Protein AF-A0A7Y4ZN76-F1 (afdb_monomer_lite)

Secondary structure (DSSP, 8-state):
-PPPGGG-PPPPTTPPP-HHHHTTSHHHHHHHT-B--TTT-TT-BHHHHHHHHHHHHHHS--

Sequence (62 aa):
MSPPVSALAAPAPGAPVPWDALQVFPWVRALEACPQDAIHHAEGNVWIHTRMVLETLVAMPA

Foldseek 3Di:
DDPPPVPDDQAAQPGDDPLVVVVVDPVLVVQVVAFDDCVVCVLTTRNSVVCVVSVVVSNDDD

Structure (mmCIF, N/CA/C/O backbone):
data_AF-A0A7Y4ZN76-F1
#
_entry.id   AF-A0A7Y4ZN76-F1
#
loop_
_atom_site.group_PDB
_atom_site.id
_atom_site.type_symbol
_atom_site.label_atom_id
_atom_site.label_alt_id
_atom_site.label_comp_id
_atom_site.label_asym_id
_atom_site.label_entity_id
_atom_site.label_seq_id
_atom_site.pdbx_PDB_ins_code
_atom_site.Cartn_x
_atom_site.Cartn_y
_atom_site.Cartn_z
_atom_site.occupancy
_atom_site.B_iso_or_equiv
_atom_site.auth_seq_id
_atom_site.auth_comp_id
_atom_site.auth_asym_id
_atom_site.auth_atom_id
_atom_site.pdbx_PDB_model_num
ATOM 1 N N . MET A 1 1 ? -13.288 -7.123 -12.469 1.00 49.31 1 MET A N 1
ATOM 2 C CA . MET A 1 1 ? -14.286 -6.298 -11.755 1.00 49.31 1 MET A CA 1
ATOM 3 C C . MET A 1 1 ? -13.594 -5.757 -10.518 1.00 49.31 1 MET A C 1
ATOM 5 O O . MET A 1 1 ? -13.155 -6.563 -9.710 1.00 49.31 1 MET A O 1
ATOM 9 N N . SER A 1 2 ? -13.382 -4.444 -10.418 1.00 50.28 2 SER A N 1
ATOM 10 C CA . SER A 1 2 ? -12.812 -3.852 -9.201 1.00 50.28 2 SER A CA 1
ATOM 11 C C . SER A 1 2 ? -13.873 -3.884 -8.099 1.00 50.28 2 SER A C 1
ATOM 13 O O . SER A 1 2 ? -15.019 -3.528 -8.389 1.00 50.28 2 SER A O 1
ATOM 15 N N . PRO A 1 3 ? -13.551 -4.326 -6.872 1.00 50.22 3 PRO A N 1
ATOM 16 C CA . PRO A 1 3 ? -14.508 -4.268 -5.777 1.00 50.22 3 PRO A CA 1
ATOM 17 C C . PRO A 1 3 ? -14.874 -2.800 -5.495 1.00 50.22 3 PRO A C 1
ATOM 19 O O . PRO A 1 3 ? -14.051 -1.910 -5.738 1.00 50.22 3 PRO A O 1
ATOM 22 N N . PRO A 1 4 ? -16.097 -2.515 -5.013 1.00 54.38 4 PRO A N 1
ATOM 23 C CA . PRO A 1 4 ? -16.462 -1.163 -4.622 1.00 54.38 4 PRO A CA 1
ATOM 24 C C . PRO A 1 4 ? -15.500 -0.682 -3.528 1.00 54.38 4 PRO A C 1
ATOM 26 O O . PRO A 1 4 ? -15.287 -1.367 -2.531 1.00 54.38 4 PRO A O 1
ATOM 29 N N . VAL A 1 5 ? -14.943 0.519 -3.710 1.00 54.19 5 VAL A N 1
ATOM 30 C CA . VAL A 1 5 ? -13.972 1.184 -2.809 1.00 54.19 5 VAL A CA 1
ATOM 31 C C . VAL A 1 5 ? -14.518 1.374 -1.377 1.00 54.19 5 VAL A C 1
ATOM 33 O O . VAL A 1 5 ? -13.776 1.677 -0.452 1.00 54.19 5 VAL A O 1
ATOM 36 N N . SER A 1 6 ? -15.809 1.110 -1.157 1.00 52.25 6 SER A N 1
ATOM 37 C CA . SER A 1 6 ? -16.521 1.276 0.112 1.00 52.25 6 SER A CA 1
ATOM 38 C C . SER A 1 6 ? -16.181 0.255 1.218 1.00 52.25 6 SER A C 1
ATOM 40 O O . SER A 1 6 ? -16.809 0.311 2.271 1.00 52.25 6 SER A O 1
ATOM 42 N N . ALA A 1 7 ? -15.239 -0.675 1.015 1.00 53.41 7 ALA A N 1
ATOM 43 C CA . ALA A 1 7 ? -14.943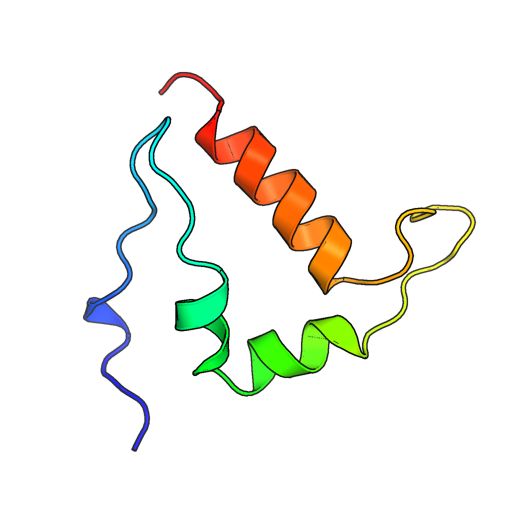 -1.752 1.974 1.00 53.41 7 ALA A CA 1
ATOM 44 C C . ALA A 1 7 ? -13.623 -1.608 2.761 1.00 53.41 7 ALA A C 1
ATOM 46 O O . ALA A 1 7 ? -13.311 -2.482 3.565 1.00 53.41 7 ALA A O 1
ATOM 47 N N . LEU A 1 8 ? -12.845 -0.539 2.571 1.00 63.03 8 LEU A N 1
ATOM 48 C CA . LEU A 1 8 ? -11.593 -0.338 3.312 1.00 63.03 8 LEU A CA 1
ATOM 49 C C . LEU A 1 8 ? -11.696 0.914 4.176 1.00 63.03 8 LEU A C 1
ATOM 51 O O . LEU A 1 8 ? -11.197 1.979 3.824 1.00 63.03 8 LEU A O 1
ATOM 55 N N . ALA A 1 9 ? -12.377 0.779 5.314 1.00 70.00 9 ALA A N 1
ATOM 56 C CA . ALA A 1 9 ? -12.181 1.727 6.400 1.00 70.00 9 ALA A CA 1
ATOM 57 C C . ALA A 1 9 ? -10.703 1.692 6.816 1.00 70.00 9 ALA A C 1
ATOM 59 O O . ALA A 1 9 ? -10.089 0.620 6.838 1.00 70.00 9 ALA A O 1
ATOM 60 N N . ALA A 1 10 ? -10.136 2.856 7.139 1.00 74.25 10 ALA A N 1
ATOM 61 C CA . ALA A 1 10 ? -8.821 2.899 7.760 1.00 74.25 10 ALA A CA 1
ATOM 62 C C . ALA A 1 10 ? -8.844 2.045 9.043 1.00 74.25 10 ALA A C 1
ATOM 64 O O . ALA A 1 10 ? -9.854 2.060 9.758 1.00 74.25 10 ALA A O 1
ATOM 65 N N . PRO A 1 11 ? -7.774 1.283 9.333 1.00 83.25 11 PRO A N 1
ATOM 66 C CA . PRO A 1 11 ? -7.686 0.550 10.587 1.00 83.25 11 PRO A CA 1
ATOM 67 C C . PRO A 1 11 ? -7.813 1.526 11.761 1.00 83.25 11 PRO A C 1
ATOM 69 O O . PRO A 1 11 ? -7.314 2.651 11.706 1.00 83.25 11 PRO A O 1
ATOM 72 N N . ALA A 1 12 ? -8.494 1.096 12.824 1.00 86.00 12 ALA A N 1
ATOM 73 C CA . ALA A 1 12 ? -8.500 1.850 14.071 1.00 86.00 12 ALA A CA 1
ATOM 74 C C . ALA A 1 12 ? -7.062 1.973 14.616 1.00 86.00 12 ALA A C 1
ATOM 76 O O . ALA A 1 12 ? -6.241 1.088 14.354 1.00 86.00 12 ALA A O 1
ATOM 77 N N . PRO A 1 13 ? -6.750 3.013 15.406 1.00 89.06 13 PRO A N 1
ATOM 78 C CA . PRO A 1 13 ? -5.483 3.085 16.127 1.00 89.06 13 PRO A CA 1
ATOM 79 C C . PRO A 1 13 ? -5.211 1.788 16.903 1.00 89.06 13 PRO A C 1
ATOM 81 O O . PRO A 1 13 ? -6.086 1.263 17.595 1.00 89.06 13 PRO A O 1
ATOM 84 N N . GLY A 1 14 ? -4.014 1.235 16.733 1.00 87.25 14 GLY A N 1
ATOM 85 C CA . GLY A 1 14 ? -3.570 -0.041 17.293 1.00 87.25 14 GLY A CA 1
ATOM 86 C C . GLY A 1 14 ? -4.065 -1.301 16.569 1.00 87.25 14 GLY A C 1
ATOM 87 O O . GLY A 1 14 ? -3.653 -2.400 16.942 1.00 87.25 14 GLY A O 1
ATOM 88 N N . ALA A 1 15 ? -4.924 -1.195 15.550 1.00 89.06 15 ALA A N 1
ATOM 89 C CA . ALA A 1 15 ? -5.411 -2.359 14.808 1.00 89.06 15 ALA A CA 1
ATOM 90 C C . ALA A 1 15 ? -4.388 -2.845 13.761 1.00 89.06 15 ALA A C 1
ATOM 92 O O . ALA A 1 15 ? -3.772 -2.030 13.081 1.00 89.06 15 ALA A O 1
ATOM 93 N N . PRO A 1 16 ? -4.222 -4.164 13.555 1.00 88.62 16 PRO A N 1
ATOM 94 C CA . PRO A 1 16 ? -3.282 -4.679 12.563 1.00 88.62 16 PRO A CA 1
ATOM 95 C C . PRO A 1 16 ? -3.686 -4.283 11.135 1.00 88.62 16 PRO A C 1
ATOM 97 O O . PRO A 1 16 ? -4.861 -4.333 10.767 1.00 88.62 16 PRO A O 1
ATOM 100 N N . VAL A 1 17 ? -2.697 -3.946 10.303 1.00 89.69 17 VAL A N 1
ATOM 101 C CA . VAL A 1 17 ? -2.911 -3.649 8.880 1.00 89.69 17 VAL A CA 1
ATOM 102 C C . VAL A 1 17 ? -2.959 -4.962 8.081 1.00 89.69 17 VAL A C 1
ATOM 104 O O . VAL A 1 17 ? -2.037 -5.773 8.197 1.00 89.69 17 VAL A O 1
ATOM 107 N N . PRO A 1 18 ? -3.991 -5.210 7.248 1.0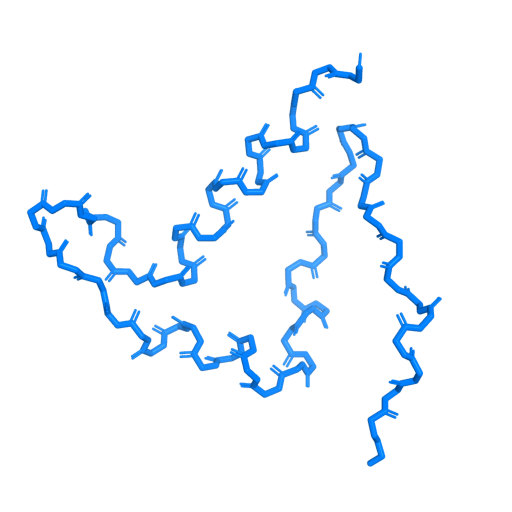0 90.69 18 PRO A N 1
ATOM 108 C CA . PRO A 1 18 ? -4.135 -6.469 6.517 1.00 90.69 18 PRO A CA 1
ATOM 109 C C . PRO A 1 18 ? -3.282 -6.481 5.234 1.00 90.69 18 PRO A C 1
ATOM 111 O O . PRO A 1 18 ? -3.811 -6.462 4.121 1.00 90.69 18 PRO A O 1
ATOM 114 N N . TRP A 1 19 ? -1.955 -6.502 5.386 1.00 92.56 19 TRP A N 1
ATOM 115 C CA . TRP A 1 19 ? -0.989 -6.353 4.287 1.00 92.56 19 TRP A CA 1
ATOM 116 C C . TRP A 1 19 ? -1.226 -7.303 3.109 1.00 92.56 19 TRP A C 1
ATOM 118 O O . TRP A 1 19 ? -1.253 -6.858 1.962 1.00 92.56 19 TRP A O 1
ATOM 128 N N . ASP A 1 20 ? -1.485 -8.582 3.381 1.00 92.62 20 ASP A N 1
ATOM 129 C CA . ASP A 1 20 ? -1.717 -9.580 2.332 1.00 92.62 20 ASP A CA 1
ATOM 130 C C . ASP A 1 20 ? -3.036 -9.344 1.584 1.00 92.62 20 ASP A C 1
ATOM 132 O O . ASP A 1 20 ? -3.123 -9.565 0.377 1.00 92.62 20 ASP A O 1
ATOM 136 N N . ALA A 1 21 ? -4.067 -8.834 2.264 1.00 90.38 21 ALA A N 1
ATOM 137 C CA . ALA A 1 21 ? -5.352 -8.542 1.630 1.00 90.38 21 ALA A CA 1
ATOM 138 C C . ALA A 1 21 ? -5.250 -7.363 0.648 1.00 90.38 21 ALA A C 1
ATOM 140 O O . ALA A 1 21 ? -5.938 -7.342 -0.374 1.00 90.38 21 ALA A O 1
ATOM 141 N N . LEU A 1 22 ? -4.363 -6.399 0.921 1.00 90.31 22 LEU A N 1
ATOM 142 C CA . LEU A 1 22 ? -4.111 -5.260 0.033 1.00 90.31 22 LEU A CA 1
ATOM 143 C C . LEU A 1 22 ? -3.469 -5.684 -1.294 1.00 90.31 22 LEU A C 1
ATOM 145 O O . LEU A 1 22 ? -3.632 -4.996 -2.302 1.00 90.31 22 LEU A O 1
ATOM 149 N N . GLN A 1 23 ? -2.831 -6.855 -1.343 1.00 93.62 23 GLN A N 1
ATOM 150 C CA . GLN A 1 23 ? -2.237 -7.389 -2.568 1.00 93.62 23 GLN A CA 1
ATOM 151 C C . GLN A 1 23 ? -3.272 -7.728 -3.646 1.00 93.62 23 GLN A C 1
ATOM 153 O O . GLN A 1 23 ? -2.886 -8.026 -4.774 1.00 93.62 23 GLN A O 1
ATOM 158 N N . VAL A 1 24 ? -4.583 -7.638 -3.371 1.00 93.75 24 VAL A N 1
ATOM 159 C CA . VAL A 1 24 ? -5.629 -7.703 -4.408 1.00 93.75 24 VAL A CA 1
ATOM 160 C C . VAL A 1 24 ? -5.478 -6.582 -5.443 1.00 93.75 24 VAL A C 1
ATOM 162 O O . VAL A 1 24 ? -5.751 -6.785 -6.632 1.00 93.75 24 VAL A O 1
ATOM 165 N N . PHE A 1 25 ? -4.977 -5.416 -5.031 1.00 92.56 25 PHE A N 1
ATOM 166 C CA . PHE A 1 25 ? -4.841 -4.258 -5.902 1.00 92.56 25 PHE A CA 1
ATOM 167 C C . PHE A 1 25 ? -3.560 -4.339 -6.744 1.00 92.56 25 PHE A C 1
ATOM 169 O O . PHE A 1 25 ? -2.463 -4.413 -6.191 1.00 92.56 25 PHE A O 1
ATOM 176 N N . PRO A 1 26 ? -3.650 -4.261 -8.087 1.00 95.50 26 PRO A N 1
ATOM 177 C CA . PRO A 1 26 ? -2.465 -4.303 -8.944 1.00 95.50 26 PRO A CA 1
ATOM 178 C C . PRO A 1 26 ? -1.433 -3.213 -8.641 1.00 95.50 26 PRO A C 1
ATOM 180 O O . PRO A 1 26 ? -0.237 -3.463 -8.743 1.00 95.50 26 PRO A O 1
ATOM 183 N N . TRP A 1 27 ? -1.884 -2.022 -8.243 1.00 96.19 27 TRP A N 1
ATOM 184 C CA . TRP A 1 27 ? -0.992 -0.919 -7.895 1.00 96.19 27 TRP A CA 1
ATOM 185 C C . TRP A 1 27 ? -0.255 -1.150 -6.570 1.00 96.19 27 TRP A C 1
ATOM 187 O O . TRP A 1 27 ? 0.871 -0.689 -6.451 1.00 96.19 27 TRP A O 1
ATOM 197 N N . VAL A 1 28 ? -0.836 -1.897 -5.618 1.00 96.00 28 VAL A N 1
ATOM 198 C CA . VAL A 1 28 ? -0.150 -2.287 -4.371 1.00 96.00 28 VAL A CA 1
ATOM 199 C C . VAL A 1 28 ? 0.997 -3.239 -4.691 1.00 96.00 28 VAL A C 1
ATOM 201 O O . VAL A 1 28 ? 2.127 -2.984 -4.290 1.00 96.00 28 VAL A O 1
ATOM 204 N N . ARG A 1 29 ? 0.740 -4.270 -5.508 1.00 97.06 29 ARG A N 1
ATOM 205 C CA . ARG A 1 29 ? 1.787 -5.202 -5.969 1.00 97.06 29 ARG A CA 1
ATOM 206 C C . ARG A 1 29 ? 2.936 -4.481 -6.676 1.00 97.06 29 ARG A C 1
ATOM 208 O O . ARG A 1 29 ? 4.091 -4.860 -6.531 1.00 97.06 29 ARG A O 1
ATOM 215 N N . ALA A 1 30 ? 2.629 -3.427 -7.434 1.00 98.19 30 ALA A N 1
ATOM 216 C CA . ALA A 1 30 ? 3.641 -2.650 -8.145 1.00 98.19 30 ALA A CA 1
ATOM 217 C C . ALA A 1 30 ? 4.608 -1.894 -7.212 1.00 98.19 30 ALA A C 1
ATOM 219 O O . ALA A 1 30 ? 5.710 -1.560 -7.643 1.00 98.19 30 ALA A O 1
ATOM 220 N N . LEU A 1 31 ? 4.241 -1.653 -5.945 1.00 98.06 31 LEU A N 1
ATOM 221 C CA . LEU A 1 31 ? 5.101 -0.953 -4.985 1.00 98.06 31 LEU A CA 1
ATOM 222 C C . LEU A 1 31 ? 6.344 -1.772 -4.603 1.00 98.06 31 LEU A C 1
ATOM 224 O O . LEU A 1 31 ? 7.390 -1.188 -4.329 1.00 98.06 31 LEU A O 1
ATOM 228 N N . GLU A 1 32 ? 6.261 -3.108 -4.616 1.00 97.38 32 GLU A N 1
ATOM 229 C CA . GLU A 1 32 ? 7.392 -3.996 -4.289 1.00 97.38 32 GLU A CA 1
ATOM 230 C C . GLU A 1 32 ? 8.535 -3.874 -5.302 1.00 97.38 32 GLU A C 1
ATOM 232 O O . GLU A 1 32 ? 9.711 -3.944 -4.945 1.00 97.38 32 GLU A O 1
ATOM 237 N N . ALA A 1 33 ? 8.185 -3.643 -6.567 1.00 97.44 33 ALA A N 1
ATOM 238 C CA . ALA A 1 33 ? 9.131 -3.463 -7.660 1.00 97.44 33 ALA A CA 1
ATOM 239 C C . ALA A 1 33 ? 9.509 -1.989 -7.892 1.00 97.44 33 ALA A C 1
ATOM 241 O O . ALA A 1 33 ? 10.214 -1.693 -8.856 1.00 97.44 33 ALA A O 1
ATOM 242 N N . CYS A 1 34 ? 9.032 -1.061 -7.055 1.00 98.44 34 CYS A N 1
ATOM 243 C CA . CYS A 1 34 ? 9.286 0.369 -7.193 1.00 98.44 34 CYS A CA 1
ATOM 244 C C . CYS A 1 34 ? 10.454 0.790 -6.281 1.00 98.44 34 CYS A C 1
ATOM 246 O O . CYS A 1 34 ? 10.230 1.011 -5.086 1.00 98.44 34 CYS A O 1
ATOM 248 N N . PRO A 1 35 ? 11.699 0.868 -6.795 1.00 98.12 35 PRO A N 1
ATOM 249 C CA . PRO A 1 35 ? 12.848 1.249 -5.984 1.00 98.12 35 PRO A CA 1
ATOM 250 C C . PRO A 1 35 ? 12.751 2.715 -5.557 1.00 98.12 35 PRO A C 1
ATOM 252 O O . PRO A 1 35 ? 12.215 3.554 -6.283 1.00 98.12 35 PRO A O 1
ATOM 255 N N . GLN A 1 36 ? 13.323 3.024 -4.400 1.00 97.94 36 GLN A N 1
ATOM 256 C CA . GLN A 1 36 ? 13.553 4.391 -3.952 1.00 97.94 36 GLN A CA 1
ATOM 257 C C . GLN A 1 36 ? 15.052 4.709 -3.945 1.00 97.94 36 GLN A C 1
ATOM 259 O O . GLN A 1 36 ? 15.903 3.824 -4.037 1.00 97.94 36 GLN A O 1
ATOM 264 N N . ASP A 1 37 ? 15.371 6.000 -3.901 1.00 97.44 37 ASP A N 1
ATOM 265 C CA . ASP A 1 37 ? 16.751 6.476 -3.859 1.00 97.44 37 ASP A CA 1
ATOM 266 C C . ASP A 1 37 ? 17.452 6.002 -2.579 1.00 97.44 37 ASP A C 1
ATOM 268 O O . ASP A 1 37 ? 16.997 6.296 -1.480 1.00 97.44 37 ASP A O 1
ATOM 272 N N . ALA A 1 38 ? 18.583 5.310 -2.704 1.00 96.12 38 ALA A N 1
ATOM 273 C CA . ALA A 1 38 ? 19.243 4.685 -1.558 1.00 96.12 38 ALA A CA 1
ATOM 274 C C . ALA A 1 38 ? 19.861 5.681 -0.552 1.00 96.12 38 ALA A C 1
ATOM 276 O O . ALA A 1 38 ? 20.194 5.273 0.559 1.00 96.12 38 ALA A O 1
ATOM 277 N N . ILE A 1 39 ? 20.037 6.961 -0.916 1.00 97.06 39 ILE A N 1
ATOM 278 C CA . ILE A 1 39 ? 20.554 7.993 -0.001 1.00 97.06 39 ILE A CA 1
ATOM 279 C C . ILE A 1 39 ? 19.427 8.514 0.893 1.00 97.06 39 ILE A C 1
ATOM 281 O O . ILE A 1 39 ? 19.623 8.676 2.096 1.00 97.06 39 ILE A O 1
ATOM 285 N N . HIS A 1 40 ? 18.252 8.767 0.318 1.00 95.75 40 HIS A N 1
ATOM 286 C CA . HIS A 1 40 ? 17.109 9.325 1.048 1.00 95.75 40 HIS A CA 1
ATOM 287 C C . HIS A 1 40 ? 16.170 8.250 1.621 1.00 95.75 40 HIS A C 1
ATOM 289 O O . HIS A 1 40 ? 15.465 8.517 2.590 1.00 95.75 40 HIS A O 1
ATOM 295 N N . HIS A 1 41 ? 16.179 7.049 1.039 1.00 96.62 41 HIS A N 1
ATOM 296 C CA . HIS A 1 41 ? 15.283 5.928 1.328 1.00 96.62 41 HIS A CA 1
ATOM 297 C C . HIS A 1 41 ? 16.061 4.605 1.368 1.00 96.62 41 HIS A C 1
ATOM 299 O O . HIS A 1 41 ? 15.938 3.737 0.497 1.00 96.62 41 HIS A O 1
ATOM 305 N N . ALA A 1 42 ? 16.896 4.459 2.397 1.00 96.56 42 ALA 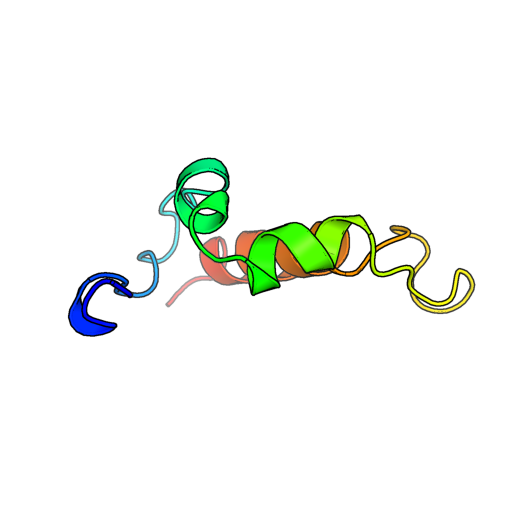A N 1
ATOM 306 C CA . ALA A 1 42 ? 17.746 3.284 2.597 1.00 96.56 42 ALA A CA 1
ATOM 307 C C . ALA A 1 42 ? 16.956 1.965 2.756 1.00 96.56 42 ALA A C 1
ATOM 309 O O . ALA A 1 42 ? 17.522 0.886 2.592 1.00 96.56 42 ALA A O 1
ATOM 310 N N . GLU A 1 43 ? 15.655 2.037 3.050 1.00 97.06 43 GLU A N 1
ATOM 311 C CA . GLU A 1 43 ? 14.728 0.906 3.144 1.00 97.06 43 GLU A CA 1
ATOM 312 C C . GLU A 1 43 ? 14.509 0.159 1.818 1.00 97.06 43 GLU A C 1
ATOM 314 O O . GLU A 1 43 ? 14.097 -1.001 1.824 1.00 97.06 43 GLU A O 1
ATOM 319 N N . GLY A 1 44 ? 14.815 0.794 0.683 1.00 97.06 44 GLY A N 1
ATOM 320 C CA . GLY A 1 44 ? 14.933 0.138 -0.617 1.00 97.06 44 GLY A CA 1
ATOM 321 C C . GLY A 1 44 ? 13.766 0.373 -1.574 1.00 97.06 44 GLY A C 1
ATOM 322 O O . GLY A 1 44 ? 14.003 0.832 -2.690 1.00 97.06 44 GLY A O 1
ATOM 323 N N . ASN A 1 45 ? 12.522 0.056 -1.196 1.00 98.31 45 ASN A N 1
ATOM 324 C CA . ASN A 1 45 ? 11.371 0.200 -2.099 1.00 98.31 45 ASN A CA 1
ATOM 325 C C . ASN A 1 45 ? 10.147 0.847 -1.441 1.00 98.31 45 ASN A C 1
ATOM 327 O O . ASN A 1 45 ? 9.979 0.840 -0.219 1.00 98.31 45 ASN A O 1
ATOM 331 N N . VAL A 1 46 ? 9.261 1.366 -2.296 1.00 98.19 46 VAL A N 1
ATOM 332 C CA . VAL A 1 46 ? 8.055 2.092 -1.874 1.00 98.19 46 VAL A CA 1
ATOM 333 C C . VAL A 1 46 ? 7.142 1.221 -1.009 1.00 98.19 46 VAL A C 1
ATOM 335 O O . VAL A 1 46 ? 6.472 1.740 -0.115 1.00 98.19 46 VAL A O 1
ATOM 338 N N . TRP A 1 47 ? 7.115 -0.098 -1.225 1.00 97.94 47 TRP A N 1
ATOM 339 C CA . TRP A 1 47 ? 6.326 -1.012 -0.397 1.00 97.94 47 TRP A CA 1
ATOM 340 C C . TRP A 1 47 ? 6.808 -1.045 1.053 1.00 97.94 47 TRP A C 1
ATOM 342 O O . TRP A 1 47 ? 6.001 -0.876 1.967 1.00 97.94 47 TRP A O 1
ATOM 352 N N . ILE A 1 48 ? 8.115 -1.206 1.268 1.00 97.81 48 ILE A N 1
ATOM 353 C CA . ILE A 1 48 ? 8.711 -1.222 2.607 1.00 97.81 48 ILE A CA 1
ATOM 354 C C . ILE A 1 48 ? 8.459 0.121 3.299 1.00 97.81 48 ILE A C 1
ATOM 356 O O . ILE A 1 48 ? 7.949 0.135 4.420 1.00 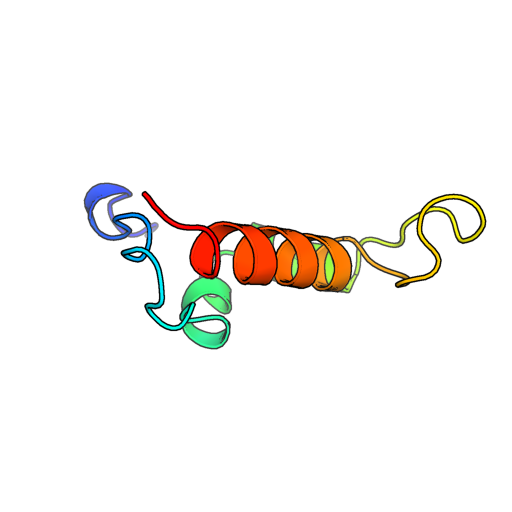97.81 48 ILE A O 1
ATOM 360 N N . HIS A 1 49 ? 8.709 1.240 2.612 1.00 98.12 49 HIS A N 1
ATOM 361 C CA . HIS A 1 49 ? 8.461 2.574 3.166 1.00 98.12 49 HIS A CA 1
ATOM 362 C C . HIS A 1 49 ? 6.998 2.772 3.576 1.00 98.12 49 HIS A C 1
ATOM 364 O O . HIS A 1 49 ? 6.700 3.214 4.686 1.00 98.12 49 HIS A O 1
ATOM 370 N N . THR A 1 50 ? 6.064 2.397 2.700 1.00 96.69 50 THR A N 1
ATOM 371 C CA . THR A 1 50 ? 4.622 2.524 2.958 1.00 96.69 50 THR A CA 1
ATOM 372 C C . THR A 1 50 ? 4.210 1.736 4.199 1.00 96.69 50 THR A C 1
ATOM 374 O O . THR A 1 50 ? 3.444 2.241 5.022 1.00 96.69 50 THR A O 1
ATOM 377 N N . ARG A 1 51 ? 4.743 0.518 4.366 1.00 96.56 51 ARG A N 1
ATOM 378 C CA . ARG A 1 51 ? 4.485 -0.302 5.554 1.00 96.56 51 ARG A CA 1
ATOM 379 C C . ARG A 1 51 ? 4.986 0.364 6.823 1.00 96.56 51 ARG A C 1
ATOM 381 O O . ARG A 1 51 ? 4.208 0.497 7.762 1.00 96.56 51 ARG A O 1
ATOM 388 N N . MET A 1 52 ? 6.223 0.858 6.814 1.00 96.56 52 MET A N 1
ATOM 389 C CA . MET A 1 52 ? 6.815 1.554 7.960 1.00 96.56 52 MET A CA 1
ATOM 390 C C . MET A 1 52 ? 5.996 2.782 8.383 1.00 96.56 52 MET A C 1
ATOM 392 O O . MET A 1 52 ? 5.724 2.971 9.571 1.00 96.56 52 MET A O 1
ATOM 396 N N . VAL A 1 53 ? 5.564 3.604 7.420 1.00 95.50 53 VAL A N 1
ATOM 397 C CA . VAL A 1 53 ? 4.756 4.802 7.695 1.00 95.50 53 VAL A CA 1
ATOM 398 C C . VAL A 1 53 ? 3.398 4.428 8.283 1.00 95.50 53 VAL A C 1
ATOM 400 O O . VAL A 1 53 ? 3.005 4.974 9.311 1.00 95.50 53 VAL A O 1
ATOM 403 N N . LEU A 1 54 ? 2.677 3.490 7.667 1.00 94.00 54 LEU A N 1
ATOM 404 C CA . LEU A 1 54 ? 1.336 3.120 8.122 1.00 94.00 54 LEU A CA 1
ATOM 405 C C . LEU A 1 54 ? 1.353 2.350 9.448 1.00 94.00 54 LEU A C 1
ATOM 407 O O . LEU A 1 54 ? 0.480 2.588 10.277 1.00 94.00 54 LEU A O 1
ATOM 411 N N . GLU A 1 55 ? 2.343 1.485 9.688 1.00 94.31 55 GLU A N 1
ATOM 412 C CA . GLU A 1 55 ? 2.543 0.837 10.994 1.00 94.31 55 GLU A CA 1
ATOM 413 C C . GLU A 1 55 ? 2.783 1.881 12.091 1.00 94.31 55 GLU A C 1
ATOM 415 O O . GLU A 1 55 ? 2.200 1.785 13.171 1.00 94.31 55 GLU A O 1
ATOM 420 N N . THR A 1 56 ? 3.559 2.927 11.788 1.00 95.06 56 THR A N 1
ATOM 421 C CA . THR A 1 56 ? 3.768 4.050 12.711 1.00 95.06 56 THR A CA 1
ATOM 422 C C . THR A 1 56 ? 2.468 4.809 12.965 1.00 95.06 56 THR A C 1
ATOM 424 O O . THR A 1 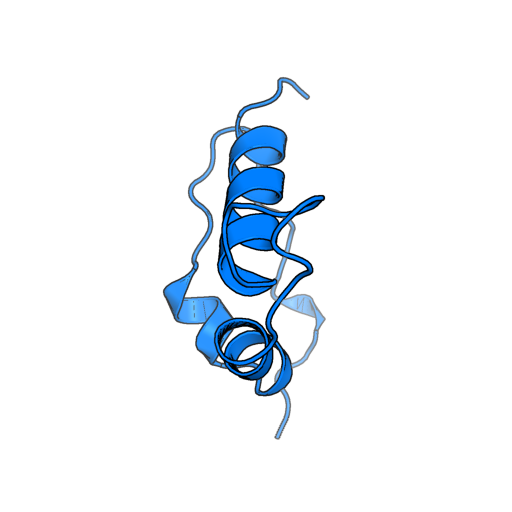56 ? 2.108 5.024 14.118 1.00 95.06 56 THR A O 1
ATOM 427 N N . LEU A 1 57 ? 1.738 5.185 11.910 1.00 93.06 57 LEU A N 1
ATOM 428 C CA . LEU A 1 57 ? 0.486 5.941 12.027 1.00 93.06 57 LEU A CA 1
ATOM 429 C C . LEU A 1 57 ? -0.577 5.180 12.821 1.00 93.06 57 LEU A C 1
ATOM 431 O O . LEU A 1 57 ? -1.250 5.766 13.661 1.00 93.06 57 LEU A O 1
ATOM 435 N N . VAL A 1 58 ? -0.706 3.874 12.593 1.00 92.69 58 VAL A N 1
ATOM 436 C CA . VAL A 1 58 ? -1.617 3.016 13.360 1.00 92.69 58 VAL A CA 1
ATOM 437 C C . VAL A 1 58 ? -1.220 2.963 14.832 1.00 92.69 58 VAL A C 1
ATOM 439 O O . VAL A 1 58 ? -2.096 2.917 15.689 1.00 92.69 58 VAL A O 1
ATOM 442 N N . ALA A 1 59 ? 0.073 2.965 15.150 1.00 92.38 59 ALA A N 1
ATOM 443 C CA . ALA A 1 59 ? 0.545 2.932 16.531 1.00 92.38 59 ALA A CA 1
ATOM 444 C C . ALA A 1 59 ? 0.373 4.272 17.274 1.00 92.38 59 ALA A C 1
ATOM 446 O O . ALA A 1 59 ? 0.522 4.311 18.498 1.00 92.38 59 ALA A O 1
ATOM 447 N N . MET A 1 60 ? 0.074 5.368 16.569 1.00 91.81 60 MET A N 1
ATOM 448 C CA . MET A 1 60 ? -0.130 6.676 17.189 1.00 91.81 60 MET A CA 1
ATOM 449 C C . MET A 1 60 ? -1.491 6.756 17.903 1.00 91.81 60 MET A C 1
ATOM 451 O O . MET A 1 60 ? -2.483 6.215 17.409 1.00 91.81 60 MET A O 1
ATOM 455 N 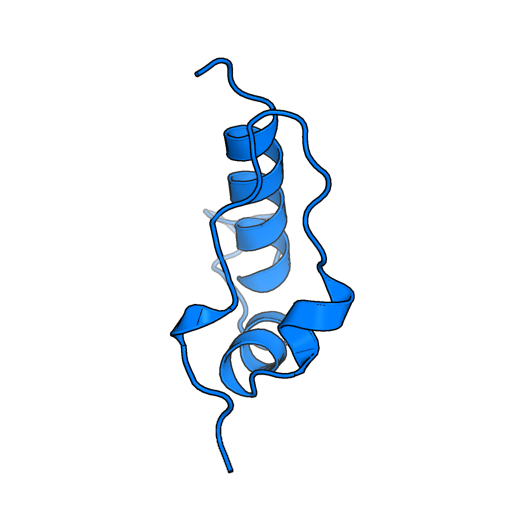N . PRO A 1 61 ? -1.573 7.450 19.053 1.00 86.44 61 PRO A N 1
ATOM 456 C CA . PRO A 1 61 ? -2.850 7.781 19.679 1.00 86.44 61 PRO A CA 1
ATOM 457 C C . PRO A 1 61 ? -3.751 8.599 18.743 1.00 86.44 61 PRO A C 1
ATOM 459 O O . PRO A 1 61 ? -3.249 9.385 17.938 1.00 86.44 61 PRO A O 1
ATOM 462 N N . ALA A 1 62 ? -5.067 8.413 18.888 1.00 76.75 62 ALA A N 1
ATOM 463 C CA . ALA A 1 62 ? -6.095 9.192 18.193 1.00 76.75 62 ALA A CA 1
ATOM 464 C C . ALA A 1 62 ? -6.157 10.647 18.676 1.00 76.75 62 ALA A C 1
ATOM 466 O O . ALA A 1 62 ? -5.992 10.860 19.901 1.00 76.75 62 ALA A O 1
#

pLDDT: mean 88.01, std 14.54, range [49.31, 98.44]

Radius of gyration: 13.34 Å; chains: 1; bounding box: 37×19×31 Å